Protein AF-A0A0F8Z9J4-F1 (afdb_monomer_lite)

Organism: NCBI:txid412755

Secondary structure (DSSP, 8-state):
----S-B-TT-TT-B----HHHHHHHHHHTT----HHHHHHHHHHHHHHS--EEEEEE--HHHHHHHHHHTT-TTPPTTHHHHHHHHHHHHHHHT---SEEEEEE-TT--HHHHHHHHHHHHHHHHHTT-

Sequence (130 aa):
MFTPVHRARDYEDLHIHRFTPTQWVYAQLHDRPVKVEQLQAVEQALEKVIPTLVVWCRPDPQVALDRKLAEGDTNLMEGDFYKADRMFKKYFDRVCTFTRVIELATDKLSVDTCVEIIIEELRDYEEIRS

Radius of gyration: 15.69 Å; chains: 1; bounding box: 37×36×38 Å

InterPro domains:
  IPR027417 P-loop containing nucleoside triphosphate hydrolase [G3DSA:3.40.50.300] (1-127)
  IPR027417 P-loop containing nucleoside triphosphate hydrolase [SSF52540] (32-119)

Foldseek 3Di:
DFDFPDDPV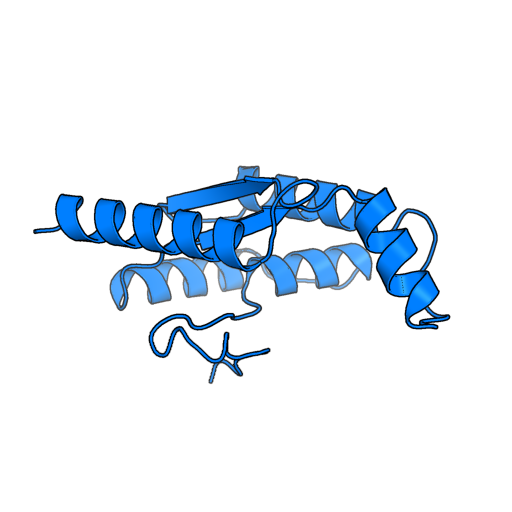VCPPDGHTDALLNVQLVCVLVVHDDDLVVRQVVQVVCCVVDVDAAEAEDEDLVVVVVVVVVVVPPPDDPCSSVSSVVSSVCCVVPRDPRPHYDYHYPHPPDPVRVVVVVVVVVVVSVVVVD

pLDDT: mean 81.07, std 14.43, range [37.41, 94.94]

Structure (mmCIF, N/CA/C/O backbone):
data_AF-A0A0F8Z9J4-F1
#
_entry.id   AF-A0A0F8Z9J4-F1
#
loop_
_atom_site.group_PDB
_atom_site.id
_atom_site.type_symbol
_atom_site.label_atom_id
_atom_site.label_alt_id
_atom_site.label_comp_id
_atom_site.label_asym_id
_atom_site.label_ent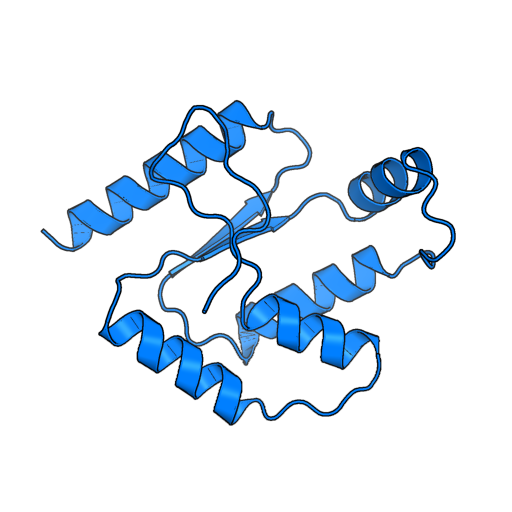ity_id
_atom_site.label_seq_id
_atom_site.pdbx_PDB_ins_code
_atom_site.Cartn_x
_atom_site.Cartn_y
_atom_site.Cartn_z
_atom_site.occupancy
_atom_site.B_iso_or_equiv
_atom_site.auth_seq_id
_atom_site.auth_comp_id
_atom_site.auth_asym_id
_atom_site.auth_atom_id
_atom_site.pdbx_PDB_model_num
ATOM 1 N N . MET A 1 1 ? 6.041 -12.351 13.492 1.00 37.41 1 MET A N 1
ATOM 2 C CA . MET A 1 1 ? 6.879 -11.242 13.994 1.00 37.41 1 MET A CA 1
ATOM 3 C C . MET A 1 1 ? 7.132 -10.328 12.804 1.00 37.41 1 MET A C 1
ATOM 5 O O . MET A 1 1 ? 7.708 -10.797 11.831 1.00 37.41 1 MET A O 1
ATOM 9 N N . PHE A 1 2 ? 6.578 -9.113 12.803 1.00 43.44 2 PHE A N 1
ATOM 10 C CA . PHE A 1 2 ? 6.697 -8.171 11.684 1.00 43.44 2 PHE A CA 1
ATOM 11 C C . PHE A 1 2 ? 7.998 -7.390 11.826 1.00 43.44 2 PHE A C 1
ATOM 13 O O . PHE A 1 2 ? 8.185 -6.693 12.819 1.00 43.44 2 PHE A O 1
ATOM 20 N N . THR A 1 3 ? 8.911 -7.528 10.867 1.00 39.59 3 THR A N 1
ATOM 21 C CA . THR A 1 3 ? 10.185 -6.803 10.898 1.00 39.59 3 THR A CA 1
ATOM 22 C C . THR A 1 3 ? 9.975 -5.421 10.274 1.00 39.59 3 THR A C 1
ATOM 24 O O . THR A 1 3 ? 9.640 -5.353 9.088 1.00 39.59 3 THR A O 1
ATOM 27 N N . PRO A 1 4 ? 10.101 -4.319 11.034 1.00 46.19 4 PRO A N 1
ATOM 28 C CA . PRO A 1 4 ? 9.996 -2.975 10.476 1.00 46.19 4 PRO A CA 1
ATOM 29 C C . PRO A 1 4 ? 11.138 -2.734 9.486 1.00 46.19 4 PRO A C 1
ATOM 31 O O . PRO A 1 4 ? 12.279 -3.122 9.741 1.00 46.19 4 PRO A O 1
ATOM 34 N N . VAL A 1 5 ? 10.826 -2.118 8.343 1.00 44.09 5 VAL A N 1
ATOM 35 C CA . VAL A 1 5 ? 11.823 -1.907 7.279 1.00 44.09 5 VAL A CA 1
ATOM 36 C C . VAL A 1 5 ? 12.665 -0.665 7.568 1.00 44.09 5 VAL A C 1
ATOM 38 O O . VAL A 1 5 ? 13.874 -0.731 7.389 1.00 44.09 5 VAL A O 1
ATOM 41 N N . HIS A 1 6 ? 12.075 0.407 8.112 1.00 44.72 6 HIS A N 1
ATOM 42 C CA . HIS A 1 6 ? 12.752 1.619 8.601 1.00 44.72 6 HIS A CA 1
ATOM 43 C C . HIS A 1 6 ? 11.935 2.274 9.733 1.00 44.72 6 HIS A C 1
ATOM 45 O O . HIS A 1 6 ? 10.732 2.040 9.837 1.00 44.72 6 HIS A O 1
ATOM 51 N N . ARG A 1 7 ? 12.588 3.097 10.569 1.00 43.78 7 ARG A N 1
ATOM 52 C CA . ARG A 1 7 ? 11.933 4.069 11.464 1.00 43.78 7 ARG A CA 1
ATOM 53 C C . ARG A 1 7 ? 12.105 5.456 10.850 1.00 43.78 7 ARG A C 1
ATOM 55 O O . ARG A 1 7 ? 13.239 5.816 10.525 1.00 43.78 7 ARG A O 1
ATOM 62 N N . ALA A 1 8 ? 11.027 6.220 10.697 1.00 48.88 8 ALA A N 1
ATOM 63 C CA . ALA A 1 8 ? 11.160 7.659 10.493 1.00 48.88 8 ALA A CA 1
ATOM 64 C C . ALA A 1 8 ? 11.683 8.225 11.823 1.00 48.88 8 ALA A C 1
ATOM 66 O O . ALA A 1 8 ? 11.033 8.064 12.850 1.00 48.88 8 ALA A O 1
ATOM 67 N N . ARG A 1 9 ? 12.922 8.735 11.839 1.00 43.94 9 ARG A N 1
ATOM 68 C CA . ARG A 1 9 ? 13.696 8.963 13.078 1.00 43.94 9 ARG A CA 1
ATOM 69 C C . ARG A 1 9 ? 13.028 9.913 14.079 1.00 43.94 9 ARG A C 1
ATOM 71 O O . ARG A 1 9 ? 13.341 9.802 15.257 1.00 43.94 9 ARG A O 1
ATOM 78 N N . ASP A 1 10 ? 12.097 10.746 13.621 1.00 49.19 10 ASP A N 1
ATOM 79 C CA . ASP A 1 10 ? 11.403 11.753 14.430 1.00 49.19 10 ASP A CA 1
ATOM 80 C C . ASP A 1 10 ? 9.943 11.379 14.772 1.00 49.19 10 ASP A C 1
ATOM 82 O O . ASP A 1 10 ? 9.232 12.169 15.385 1.00 49.19 10 ASP A O 1
ATOM 86 N N . TYR A 1 11 ? 9.490 10.170 14.411 1.00 53.53 11 TYR A N 1
ATOM 87 C CA . TYR A 1 11 ? 8.110 9.707 14.613 1.00 53.53 11 TYR A CA 1
ATOM 88 C C . TYR A 1 11 ? 8.107 8.317 15.260 1.00 53.53 11 TYR A C 1
ATOM 90 O O . TYR A 1 11 ? 8.001 7.297 14.575 1.00 53.53 11 TYR A O 1
ATOM 98 N N . GLU A 1 12 ? 8.278 8.272 16.586 1.00 54.22 12 GLU A N 1
ATOM 99 C CA . GLU A 1 12 ? 8.447 7.023 17.350 1.00 54.22 12 GLU A CA 1
ATOM 100 C C . GLU A 1 12 ? 7.264 6.047 17.212 1.00 54.22 12 GLU A C 1
ATOM 102 O O . GLU A 1 12 ? 7.480 4.835 17.263 1.00 54.22 12 GLU A O 1
ATOM 107 N N . ASP A 1 13 ? 6.061 6.563 16.938 1.00 55.22 13 ASP A N 1
ATOM 108 C CA . ASP A 1 13 ? 4.822 5.784 16.807 1.00 55.22 13 ASP A CA 1
ATOM 109 C C . ASP A 1 13 ? 4.557 5.257 15.381 1.00 55.22 13 ASP A C 1
ATOM 111 O O . ASP A 1 13 ? 3.672 4.422 15.173 1.00 55.22 13 ASP A O 1
ATOM 115 N N . LEU A 1 14 ? 5.318 5.704 14.370 1.00 57.34 14 LEU A N 1
ATOM 116 C CA . LEU A 1 14 ? 5.090 5.300 12.980 1.00 57.34 14 LEU A CA 1
ATOM 117 C C . LEU A 1 14 ? 5.910 4.055 12.615 1.00 57.34 14 LEU A C 1
ATOM 119 O O . LEU A 1 14 ? 7.116 4.109 12.349 1.00 57.34 14 LEU A O 1
ATOM 123 N N . HIS A 1 15 ? 5.228 2.914 12.519 1.00 61.72 15 HIS A N 1
ATOM 124 C CA . HIS A 1 15 ? 5.836 1.649 12.111 1.00 61.72 15 HIS A CA 1
ATOM 125 C C . HIS A 1 15 ? 5.543 1.299 10.644 1.00 61.72 15 HIS A C 1
ATOM 127 O O . HIS A 1 15 ? 4.417 0.975 10.274 1.00 61.72 15 HIS A O 1
ATOM 133 N N . ILE A 1 16 ? 6.583 1.288 9.800 1.00 63.97 16 ILE A N 1
ATOM 134 C CA . ILE A 1 16 ? 6.465 0.909 8.383 1.00 63.97 16 ILE A CA 1
ATOM 135 C C . ILE A 1 16 ? 6.711 -0.596 8.214 1.00 63.97 16 ILE A C 1
ATOM 137 O O . ILE A 1 16 ? 7.833 -1.090 8.400 1.00 63.97 16 ILE A O 1
ATOM 141 N N . HIS A 1 17 ? 5.675 -1.321 7.789 1.00 66.50 17 HIS A N 1
ATOM 142 C CA . HIS A 1 17 ? 5.723 -2.764 7.564 1.00 66.50 17 HIS A CA 1
ATOM 143 C C . HIS A 1 17 ? 5.364 -3.142 6.126 1.00 66.50 17 HIS A C 1
ATOM 145 O O . HIS A 1 17 ? 4.361 -2.699 5.574 1.00 66.50 17 HIS A O 1
ATOM 151 N N . ARG A 1 18 ? 6.155 -4.046 5.535 1.00 66.06 18 ARG A N 1
ATOM 152 C CA . ARG A 1 18 ? 5.713 -4.818 4.367 1.00 66.06 18 ARG A CA 1
ATOM 153 C C . ARG A 1 18 ? 4.821 -5.952 4.866 1.00 66.06 18 ARG A C 1
ATOM 155 O O . ARG A 1 18 ? 5.234 -6.707 5.745 1.00 66.06 18 ARG A O 1
ATOM 162 N N . PHE A 1 19 ? 3.614 -6.056 4.320 1.00 83.12 19 PHE A N 1
ATOM 163 C CA . PHE A 1 19 ? 2.575 -6.962 4.817 1.00 83.12 19 PHE A CA 1
ATOM 164 C C . PHE A 1 19 ? 1.960 -7.800 3.682 1.00 83.12 19 PHE A C 1
ATOM 166 O O . PHE A 1 19 ? 2.591 -8.006 2.640 1.00 83.12 19 PHE A O 1
ATOM 173 N N . THR A 1 20 ? 0.732 -8.283 3.869 1.00 87.31 20 THR A N 1
ATOM 174 C CA . THR A 1 20 ? -0.029 -9.088 2.903 1.00 87.31 20 THR A CA 1
ATOM 175 C C . THR A 1 20 ? -0.126 -8.476 1.497 1.00 87.31 20 THR A C 1
ATOM 177 O O . THR A 1 20 ? 0.065 -9.252 0.553 1.00 87.31 20 THR A O 1
ATOM 180 N N . PRO A 1 21 ? -0.268 -7.142 1.283 1.00 89.62 21 PRO A N 1
ATOM 181 C CA . PRO A 1 21 ? -0.288 -6.594 -0.076 1.00 89.62 21 PRO A CA 1
ATOM 182 C C . PRO A 1 21 ? 1.045 -6.821 -0.795 1.00 89.62 21 PRO A C 1
ATOM 184 O O . PRO A 1 21 ? 1.088 -7.303 -1.925 1.00 89.62 21 PRO A O 1
ATOM 187 N N . THR A 1 22 ? 2.161 -6.549 -0.111 1.00 89.31 22 THR A N 1
ATOM 188 C CA . THR A 1 22 ? 3.510 -6.766 -0.645 1.00 89.31 22 THR A CA 1
ATOM 189 C C . THR A 1 22 ? 3.743 -8.246 -0.950 1.00 89.31 22 THR A C 1
ATOM 191 O O . THR A 1 22 ? 4.236 -8.578 -2.025 1.00 89.31 22 THR A O 1
ATOM 194 N N . GLN A 1 23 ? 3.356 -9.147 -0.045 1.00 89.88 23 GLN A N 1
ATOM 195 C CA . GLN A 1 23 ? 3.509 -10.586 -0.256 1.00 89.88 23 GLN A CA 1
ATOM 196 C C . GLN A 1 23 ? 2.758 -11.070 -1.503 1.00 89.88 23 GLN A C 1
ATOM 198 O O . GLN A 1 23 ? 3.322 -11.821 -2.302 1.00 89.88 23 GLN A O 1
ATOM 203 N N . TRP A 1 24 ? 1.510 -10.635 -1.691 1.00 93.19 24 TRP A N 1
ATOM 204 C CA . TRP A 1 24 ? 0.724 -11.018 -2.860 1.00 93.19 24 TRP A CA 1
ATOM 205 C C . TRP A 1 24 ? 1.324 -10.469 -4.151 1.00 93.19 24 TRP A C 1
ATOM 207 O O . TRP A 1 24 ? 1.520 -11.233 -5.094 1.00 93.19 24 TRP A O 1
ATOM 217 N N . VAL A 1 25 ? 1.676 -9.180 -4.188 1.00 91.19 25 VAL A N 1
ATOM 218 C CA . VAL A 1 25 ? 2.230 -8.541 -5.392 1.00 91.19 25 VAL A CA 1
ATOM 219 C C . VAL A 1 25 ? 3.533 -9.206 -5.821 1.00 91.19 25 VAL A C 1
ATOM 221 O O . VAL A 1 25 ? 3.662 -9.570 -6.987 1.00 91.19 25 VAL A O 1
ATOM 224 N N . TYR A 1 26 ? 4.466 -9.449 -4.898 1.00 88.25 26 TYR A N 1
ATOM 225 C CA . TYR A 1 26 ? 5.705 -10.160 -5.230 1.00 88.25 26 TYR A CA 1
ATOM 226 C C . TYR A 1 26 ? 5.438 -11.587 -5.710 1.00 88.25 26 TYR A C 1
ATOM 228 O O . TYR A 1 26 ? 6.096 -12.052 -6.638 1.00 88.25 26 TYR A O 1
ATOM 236 N N . ALA A 1 27 ? 4.467 -12.289 -5.119 1.00 90.38 27 ALA A N 1
ATOM 237 C CA . ALA A 1 27 ? 4.099 -13.612 -5.604 1.00 90.38 27 ALA A CA 1
ATOM 238 C C . ALA A 1 27 ? 3.580 -13.552 -7.049 1.00 90.38 27 ALA A C 1
ATOM 240 O O . ALA A 1 27 ? 4.024 -14.342 -7.874 1.00 90.38 27 ALA A O 1
ATOM 241 N N . GLN A 1 28 ? 2.722 -12.581 -7.381 1.00 91.06 28 GLN A N 1
ATOM 242 C CA . GLN A 1 28 ? 2.215 -12.407 -8.747 1.00 91.06 28 GLN A CA 1
ATOM 243 C C . GLN A 1 28 ? 3.301 -11.988 -9.744 1.00 91.06 28 GLN A C 1
ATOM 245 O O . GLN A 1 28 ? 3.299 -12.466 -10.870 1.00 91.06 28 GLN A O 1
ATOM 250 N N . LEU A 1 29 ? 4.238 -11.120 -9.349 1.00 87.94 29 LEU A N 1
ATOM 251 C CA . LEU A 1 29 ? 5.334 -10.680 -10.223 1.00 87.94 29 LEU A CA 1
ATOM 252 C C . LEU A 1 29 ? 6.316 -11.807 -10.572 1.00 87.94 29 LEU A C 1
ATOM 254 O O . LEU A 1 29 ? 6.978 -11.738 -11.602 1.00 87.94 29 LEU A O 1
ATOM 258 N N . HIS A 1 30 ? 6.415 -12.828 -9.720 1.00 86.88 30 HIS A N 1
ATOM 259 C CA . HIS A 1 30 ? 7.325 -13.962 -9.895 1.00 86.88 30 HIS A CA 1
ATOM 260 C C . HIS A 1 30 ? 6.600 -15.279 -10.211 1.00 86.88 30 HIS A C 1
ATOM 262 O O . HIS A 1 30 ? 7.189 -16.344 -10.013 1.00 86.88 30 HIS A O 1
ATOM 268 N N . ASP A 1 31 ? 5.329 -15.218 -10.625 1.00 88.38 31 ASP A N 1
ATOM 269 C CA . ASP A 1 31 ? 4.486 -16.382 -10.937 1.00 88.38 31 ASP A CA 1
ATOM 270 C C . ASP A 1 31 ? 4.474 -17.452 -9.827 1.00 88.38 31 ASP A C 1
ATOM 272 O O . ASP A 1 31 ? 4.420 -18.661 -10.067 1.00 88.38 31 ASP A O 1
ATOM 276 N N . ARG A 1 32 ? 4.539 -17.008 -8.567 1.00 90.31 32 ARG A N 1
ATOM 277 C CA . ARG A 1 32 ? 4.516 -17.881 -7.392 1.00 90.31 32 ARG A CA 1
ATOM 278 C C . ARG A 1 32 ? 3.085 -18.071 -6.895 1.00 90.31 32 ARG A C 1
ATOM 280 O O . ARG A 1 32 ? 2.326 -17.102 -6.802 1.00 90.31 32 ARG A O 1
ATOM 287 N N . PRO A 1 33 ? 2.713 -19.297 -6.492 1.00 90.88 33 PRO A N 1
ATOM 288 C CA . PRO A 1 33 ? 1.408 -19.538 -5.906 1.00 90.88 33 PRO A CA 1
ATOM 289 C C . PRO A 1 33 ? 1.296 -18.830 -4.552 1.00 90.88 33 PRO A C 1
ATOM 291 O O . PRO A 1 33 ? 2.190 -18.913 -3.709 1.00 90.88 33 PRO A O 1
ATOM 294 N N . VAL A 1 34 ? 0.161 -18.173 -4.323 1.00 92.12 34 VAL A N 1
ATOM 295 C CA . VAL A 1 34 ? -0.208 -17.597 -3.029 1.00 92.12 34 VAL A CA 1
ATOM 296 C C . VAL A 1 34 ? -1.666 -17.930 -2.739 1.00 92.12 34 VAL A C 1
ATOM 298 O O . VAL A 1 34 ? -2.522 -17.812 -3.614 1.00 92.12 34 VAL A O 1
ATOM 301 N N . LYS A 1 35 ? -1.950 -18.386 -1.518 1.00 93.81 35 LYS A N 1
ATOM 302 C CA . LYS A 1 35 ? -3.316 -18.688 -1.080 1.00 93.81 35 LYS A CA 1
ATOM 303 C C . LYS A 1 35 ? -3.965 -17.397 -0.602 1.00 93.81 35 LYS A C 1
ATOM 305 O O . LYS A 1 35 ? -3.628 -16.904 0.473 1.00 93.81 35 LYS A O 1
ATOM 310 N N . VAL A 1 36 ? -4.852 -16.839 -1.418 1.00 93.00 36 VAL A N 1
ATOM 311 C CA . VAL A 1 36 ? -5.493 -15.541 -1.165 1.00 93.00 36 VAL A CA 1
ATOM 312 C C . VAL A 1 36 ? -6.262 -15.554 0.156 1.00 93.00 36 VAL A C 1
ATOM 314 O O . VAL A 1 36 ? -6.150 -14.620 0.944 1.00 93.00 36 VAL A O 1
ATOM 317 N N . GLU A 1 37 ? -6.938 -16.658 0.455 1.00 94.50 37 GLU A N 1
ATOM 318 C CA . GLU A 1 37 ? -7.747 -16.833 1.661 1.00 94.50 37 GLU A CA 1
ATOM 319 C C . GLU A 1 37 ? -6.894 -16.752 2.933 1.00 94.50 37 GLU A C 1
ATOM 321 O O . GLU A 1 37 ? -7.349 -16.260 3.962 1.00 94.50 37 GLU A O 1
ATOM 326 N N . GLN A 1 38 ? -5.633 -17.199 2.871 1.00 92.62 38 GLN A N 1
ATOM 327 C CA . GLN A 1 38 ? -4.709 -17.090 4.002 1.00 92.62 38 GLN A CA 1
ATOM 328 C C . GLN A 1 38 ? -4.299 -15.641 4.259 1.00 92.62 38 GLN A C 1
ATOM 330 O O . GLN A 1 38 ? -4.186 -15.245 5.415 1.00 92.62 38 GLN A O 1
ATOM 335 N N . LEU A 1 39 ? -4.096 -14.850 3.202 1.00 92.06 39 LEU A N 1
ATOM 336 C CA . LEU A 1 39 ? -3.783 -13.427 3.341 1.00 92.06 39 LEU A CA 1
ATOM 337 C C . LEU A 1 39 ? -4.965 -12.679 3.957 1.00 92.06 39 LEU A C 1
ATOM 339 O O . LEU A 1 39 ? -4.792 -11.985 4.952 1.00 92.06 39 LEU A O 1
ATOM 343 N N . GLN A 1 40 ? -6.169 -12.901 3.430 1.00 93.38 40 GLN A N 1
ATOM 344 C CA . GLN A 1 40 ? -7.394 -12.282 3.937 1.00 93.38 40 GLN A CA 1
ATOM 345 C C . GLN A 1 40 ? -7.667 -12.658 5.398 1.00 93.38 40 GLN A C 1
ATOM 347 O O . GLN A 1 40 ? -8.015 -11.802 6.205 1.00 93.38 40 GLN A O 1
ATOM 352 N N . ALA A 1 41 ? -7.444 -13.921 5.778 1.00 91.94 41 ALA A N 1
ATOM 353 C CA . ALA A 1 41 ? -7.584 -14.350 7.167 1.00 91.94 41 ALA A CA 1
ATOM 354 C C . ALA A 1 41 ? -6.611 -13.621 8.110 1.00 91.94 41 ALA A C 1
ATOM 356 O O . ALA A 1 41 ? -6.984 -13.297 9.237 1.00 91.94 41 ALA A O 1
ATOM 357 N N . VAL A 1 42 ? -5.379 -13.347 7.662 1.00 90.69 42 VAL A N 1
ATOM 358 C CA . VAL A 1 42 ? -4.384 -12.589 8.438 1.00 90.69 42 VAL A CA 1
ATOM 359 C C . VAL A 1 42 ? -4.798 -11.127 8.591 1.00 90.69 42 VAL A C 1
ATOM 361 O O . VAL A 1 42 ? -4.725 -10.602 9.699 1.00 90.69 42 VAL A O 1
ATOM 364 N N . GLU A 1 43 ? -5.254 -10.480 7.520 1.00 91.62 43 GLU A N 1
ATOM 365 C CA . GLU A 1 43 ? -5.733 -9.090 7.553 1.00 91.62 43 GLU A CA 1
ATOM 366 C C . GLU A 1 43 ? -6.921 -8.923 8.505 1.00 91.62 43 GLU A C 1
ATOM 368 O O . GLU A 1 43 ? -6.876 -8.101 9.418 1.00 91.62 43 GLU A O 1
ATOM 373 N N . GLN A 1 44 ? -7.938 -9.777 8.372 1.00 90.69 44 GLN A N 1
ATOM 374 C CA . GLN A 1 44 ? -9.111 -9.768 9.249 1.00 90.69 44 GLN A CA 1
ATOM 375 C C . GLN A 1 44 ? -8.759 -10.083 10.706 1.00 90.69 44 GLN A C 1
ATOM 377 O O . GLN A 1 44 ? -9.381 -9.553 11.627 1.00 90.69 44 GLN A O 1
ATOM 382 N N . ALA A 1 45 ? -7.798 -10.980 10.945 1.00 89.88 45 ALA A N 1
ATOM 383 C CA . ALA A 1 45 ? -7.321 -11.261 12.294 1.00 89.88 45 ALA A CA 1
ATOM 384 C C . ALA A 1 45 ? -6.586 -10.054 12.888 1.00 89.88 45 ALA A C 1
ATOM 386 O O . ALA A 1 45 ? -6.796 -9.747 14.059 1.00 89.88 45 ALA A O 1
ATOM 387 N N . LEU A 1 46 ? -5.769 -9.358 12.091 1.00 85.50 46 LEU A N 1
ATOM 388 C CA . LEU A 1 46 ? -5.072 -8.151 12.522 1.00 85.50 46 LEU A CA 1
ATOM 389 C C . LEU A 1 46 ? -6.064 -7.041 12.883 1.00 85.50 46 LEU A C 1
ATOM 391 O O . LEU A 1 46 ? -5.984 -6.525 13.993 1.00 85.50 46 LEU A O 1
ATOM 395 N N . GLU A 1 47 ? -7.035 -6.738 12.018 1.00 86.25 47 GLU A N 1
ATOM 396 C CA . GLU A 1 47 ? -8.020 -5.673 12.268 1.00 86.25 47 GLU A CA 1
ATOM 397 C C . GLU A 1 47 ? -8.890 -5.913 13.510 1.00 86.25 47 GLU A C 1
ATOM 399 O O . GLU A 1 47 ? -9.348 -4.962 14.144 1.00 86.25 47 GLU A O 1
ATOM 404 N N . LYS A 1 48 ? -9.104 -7.179 13.895 1.00 86.38 48 LYS A N 1
ATOM 405 C CA . LYS A 1 48 ? -9.809 -7.529 15.140 1.00 86.38 48 LYS A CA 1
ATOM 406 C C . LYS A 1 48 ? -9.008 -7.207 16.397 1.00 86.38 48 LYS A C 1
ATOM 408 O O . LYS A 1 48 ? -9.608 -7.015 17.451 1.00 86.38 48 LYS A O 1
ATOM 413 N N . VAL A 1 49 ? -7.680 -7.223 16.309 1.00 83.75 49 VAL A N 1
ATOM 414 C CA . VAL A 1 49 ? -6.789 -7.000 17.456 1.00 83.75 49 VAL A CA 1
ATOM 415 C C . VAL A 1 49 ? -6.346 -5.545 17.510 1.00 83.75 49 VAL A C 1
ATOM 417 O O . VAL A 1 49 ? -6.309 -4.960 18.588 1.00 83.75 49 VAL A O 1
ATOM 420 N N . ILE A 1 50 ? -6.008 -4.970 16.356 1.00 79.56 50 ILE A N 1
ATOM 421 C CA . ILE A 1 50 ? -5.439 -3.632 16.239 1.00 79.56 50 ILE A CA 1
ATOM 422 C C . ILE A 1 50 ? -6.169 -2.882 15.118 1.00 79.56 50 ILE A C 1
ATOM 424 O O . ILE A 1 50 ? -6.160 -3.339 13.969 1.00 79.56 50 ILE A O 1
ATOM 428 N N . PRO A 1 51 ? -6.764 -1.713 15.412 1.00 75.25 51 PRO A N 1
ATOM 429 C CA . PRO A 1 51 ? -7.238 -0.791 14.386 1.00 75.25 51 PRO A CA 1
ATOM 430 C C . PRO A 1 51 ? -6.110 -0.500 13.392 1.00 75.25 51 PRO A C 1
ATOM 432 O O . PRO A 1 51 ? -5.092 0.066 13.772 1.00 75.25 51 PRO A O 1
ATOM 435 N N . THR A 1 52 ? -6.261 -0.912 12.134 1.00 82.81 52 THR A N 1
ATOM 436 C CA . THR A 1 52 ? -5.176 -0.805 11.148 1.00 82.81 52 THR A CA 1
ATOM 437 C C . THR A 1 52 ? -5.554 0.180 10.048 1.00 82.81 52 THR A C 1
ATOM 439 O O . THR A 1 52 ? -6.513 -0.054 9.319 1.00 82.81 52 THR A O 1
ATOM 442 N N . LEU A 1 53 ? -4.783 1.263 9.918 1.00 85.31 53 LEU A N 1
ATOM 443 C CA . LEU A 1 53 ? -4.795 2.148 8.753 1.00 85.31 53 LEU A CA 1
ATOM 444 C C . LEU A 1 53 ? -3.729 1.668 7.765 1.00 85.31 53 LEU A C 1
ATOM 446 O O . LEU A 1 53 ? -2.555 1.544 8.121 1.00 85.31 53 LEU A O 1
ATOM 450 N N . VAL A 1 54 ? -4.122 1.412 6.519 1.00 88.50 54 VAL A N 1
ATOM 451 C CA . VAL A 1 54 ? -3.180 1.062 5.453 1.00 88.50 54 VAL A CA 1
ATOM 452 C C . VAL A 1 54 ? -2.958 2.263 4.551 1.00 88.50 54 VAL A C 1
ATOM 454 O O . VAL A 1 54 ? -3.892 2.767 3.936 1.00 88.50 54 VAL A O 1
ATOM 457 N N . VAL A 1 55 ? -1.701 2.674 4.421 1.00 89.25 55 VAL A N 1
ATOM 458 C CA . VAL A 1 55 ? -1.288 3.742 3.507 1.00 89.25 55 VAL A CA 1
ATOM 459 C C . VAL A 1 55 ? -0.529 3.129 2.341 1.00 89.25 55 VAL A C 1
ATOM 461 O O . VAL A 1 55 ? 0.554 2.561 2.509 1.00 89.25 55 VAL A O 1
ATOM 464 N N . TRP A 1 56 ? -1.086 3.245 1.142 1.00 91.00 56 TRP A N 1
ATOM 465 C CA . TRP A 1 56 ? -0.399 2.889 -0.088 1.00 91.00 56 TRP A CA 1
ATOM 466 C C . TRP A 1 56 ? 0.313 4.118 -0.655 1.00 91.00 56 TRP A C 1
ATOM 468 O O . TRP A 1 56 ? -0.260 4.905 -1.406 1.00 91.00 56 TRP A O 1
ATOM 478 N N . CYS A 1 57 ? 1.587 4.272 -0.287 1.00 88.69 57 CYS A N 1
ATOM 479 C CA . CYS A 1 57 ? 2.464 5.290 -0.858 1.00 88.69 57 CYS A CA 1
ATOM 480 C C . CYS A 1 57 ? 2.784 4.939 -2.314 1.00 88.69 57 CYS A C 1
ATOM 482 O O . CYS A 1 57 ? 3.478 3.953 -2.589 1.00 88.69 57 CYS A O 1
ATOM 484 N N . ARG A 1 58 ? 2.274 5.747 -3.238 1.00 89.50 58 ARG A N 1
ATOM 485 C CA . ARG A 1 58 ? 2.315 5.506 -4.674 1.00 89.50 58 ARG A CA 1
ATOM 486 C C . ARG A 1 58 ? 3.161 6.588 -5.349 1.00 89.50 58 ARG A C 1
ATOM 488 O O . ARG A 1 58 ? 2.643 7.667 -5.629 1.00 89.50 58 ARG A O 1
ATOM 495 N N . PRO A 1 59 ? 4.469 6.354 -5.553 1.00 87.44 59 PRO A N 1
ATOM 496 C CA . PRO A 1 59 ? 5.264 7.185 -6.439 1.00 87.44 59 PRO A CA 1
ATOM 497 C C . PRO A 1 59 ? 4.908 6.892 -7.903 1.00 87.44 59 PRO A C 1
ATOM 499 O O . PRO A 1 59 ? 4.543 5.763 -8.242 1.00 87.44 59 PRO A O 1
ATOM 502 N N . ASP A 1 60 ? 5.113 7.868 -8.781 1.00 88.50 60 ASP A N 1
ATOM 503 C CA . ASP A 1 60 ? 5.119 7.674 -10.221 1.00 88.50 60 ASP A CA 1
ATOM 504 C C . ASP A 1 60 ? 6.105 6.531 -10.551 1.00 88.50 60 ASP A C 1
ATOM 506 O O . ASP A 1 60 ? 7.260 6.557 -10.096 1.00 88.50 60 ASP A O 1
ATOM 510 N N . PRO A 1 61 ? 5.675 5.493 -11.294 1.00 88.38 61 PRO A N 1
ATOM 511 C CA . PRO A 1 61 ? 6.514 4.329 -11.552 1.00 88.38 61 PRO A CA 1
ATOM 512 C C . PRO A 1 61 ? 7.827 4.656 -12.268 1.00 88.38 61 PRO A C 1
ATOM 514 O O . PRO A 1 61 ? 8.819 3.959 -12.039 1.00 88.38 61 PRO A O 1
ATOM 517 N N . GLN A 1 62 ? 7.853 5.699 -13.105 1.00 86.31 62 GLN A N 1
ATOM 518 C CA . GLN A 1 62 ? 9.077 6.159 -13.755 1.00 86.31 62 GLN A CA 1
ATOM 519 C C . GLN A 1 62 ? 10.017 6.797 -12.737 1.00 86.31 62 GLN A C 1
ATOM 521 O O . GLN A 1 62 ? 11.189 6.442 -12.685 1.00 86.31 62 GLN A O 1
ATOM 526 N N . VAL A 1 63 ? 9.499 7.655 -11.856 1.00 85.94 63 VAL A N 1
ATOM 527 C CA . VAL A 1 63 ? 10.299 8.256 -10.776 1.00 85.94 63 VAL A CA 1
ATOM 528 C C . VAL A 1 63 ? 10.883 7.180 -9.854 1.00 85.94 63 VAL A C 1
ATOM 530 O O . VAL A 1 63 ? 12.038 7.278 -9.431 1.00 85.94 63 VAL A O 1
ATOM 533 N N . ALA A 1 64 ? 10.114 6.134 -9.540 1.00 84.31 64 ALA A N 1
ATOM 534 C CA . ALA A 1 64 ? 10.593 5.007 -8.741 1.00 84.31 64 ALA A CA 1
ATOM 535 C C . ALA A 1 64 ? 11.712 4.220 -9.447 1.00 84.31 64 ALA A C 1
ATOM 537 O O . ALA A 1 64 ? 12.707 3.869 -8.807 1.00 84.31 64 ALA A O 1
ATOM 538 N N . LEU A 1 65 ? 11.566 3.985 -10.756 1.00 84.88 65 LEU A N 1
ATOM 539 C CA . LEU A 1 65 ? 12.584 3.350 -11.589 1.00 84.88 65 LEU A CA 1
ATOM 540 C C . LEU A 1 65 ? 13.870 4.183 -11.627 1.00 84.88 65 LEU A C 1
ATOM 542 O O . LEU A 1 65 ? 14.937 3.653 -11.324 1.00 84.88 65 LEU A O 1
ATOM 546 N N . ASP A 1 66 ? 13.769 5.479 -11.918 1.00 84.38 66 ASP A N 1
ATOM 547 C CA . ASP A 1 66 ? 14.915 6.387 -12.031 1.00 84.38 66 ASP A CA 1
ATOM 548 C C . ASP A 1 66 ? 15.724 6.435 -10.726 1.00 84.38 66 ASP A C 1
ATOM 550 O O . ASP A 1 66 ? 16.953 6.330 -10.740 1.00 84.38 66 ASP A O 1
ATOM 554 N N . ARG A 1 67 ? 15.039 6.514 -9.574 1.00 82.06 67 ARG A N 1
ATOM 555 C CA . ARG A 1 67 ? 15.680 6.477 -8.246 1.00 82.06 67 ARG A CA 1
ATOM 556 C C . ARG A 1 67 ? 16.453 5.183 -8.025 1.00 82.06 67 ARG A C 1
ATOM 558 O O . ARG A 1 67 ? 17.561 5.209 -7.501 1.00 82.06 67 ARG A O 1
ATOM 565 N N . LYS A 1 68 ? 15.883 4.051 -8.426 1.00 81.31 68 LYS A N 1
ATOM 566 C CA . LYS A 1 68 ? 16.499 2.744 -8.203 1.00 81.31 68 LYS A CA 1
ATOM 567 C C . LYS A 1 68 ? 17.638 2.434 -9.169 1.00 81.31 68 LYS A C 1
ATOM 569 O O . LYS A 1 68 ? 18.630 1.835 -8.760 1.00 81.31 68 LYS A O 1
ATOM 574 N N . LEU A 1 69 ? 17.543 2.908 -10.409 1.00 81.75 69 LEU A N 1
ATOM 575 C CA . LEU A 1 69 ? 18.664 2.895 -11.346 1.00 81.75 69 LEU A CA 1
ATOM 576 C C . LEU A 1 69 ? 19.827 3.751 -10.823 1.00 81.75 69 LEU A C 1
ATOM 578 O O . LEU A 1 69 ? 20.977 3.325 -10.908 1.00 81.75 69 LEU A O 1
ATOM 582 N N . ALA A 1 70 ? 19.542 4.908 -10.212 1.00 83.56 70 ALA A N 1
ATOM 583 C CA . ALA A 1 70 ? 20.562 5.743 -9.572 1.00 83.56 70 ALA A CA 1
ATOM 584 C C . ALA A 1 70 ? 21.232 5.070 -8.354 1.00 83.56 70 ALA A C 1
ATOM 586 O O . ALA A 1 70 ? 22.390 5.360 -8.060 1.00 83.56 70 ALA A O 1
ATOM 587 N N . GLU A 1 71 ? 20.545 4.146 -7.674 1.00 82.88 71 GLU A N 1
ATOM 588 C CA . GLU A 1 71 ? 21.112 3.312 -6.599 1.00 82.88 71 GLU A CA 1
ATOM 589 C C . GLU A 1 71 ? 21.984 2.148 -7.120 1.00 82.88 71 GLU A C 1
ATOM 591 O O . GLU A 1 71 ? 22.644 1.474 -6.328 1.00 82.88 71 GLU A O 1
ATOM 596 N N . GLY A 1 72 ? 22.025 1.916 -8.437 1.00 78.38 72 GLY A N 1
ATOM 597 C CA . GLY A 1 72 ? 22.865 0.892 -9.064 1.00 78.38 72 GLY A CA 1
ATOM 598 C C . GLY A 1 72 ? 22.298 -0.530 -9.012 1.00 78.38 72 GLY A C 1
ATOM 599 O O . GLY A 1 72 ? 23.054 -1.491 -9.174 1.00 78.38 72 GLY A O 1
ATOM 600 N N . ASP A 1 73 ? 20.991 -0.697 -8.788 1.00 73.44 73 ASP A N 1
ATOM 601 C CA . ASP A 1 73 ? 20.364 -2.022 -8.803 1.00 73.44 73 ASP A CA 1
ATOM 602 C C . ASP A 1 73 ? 20.203 -2.532 -10.246 1.00 73.44 73 ASP A C 1
ATOM 604 O O . ASP A 1 73 ? 19.382 -2.054 -11.029 1.00 73.44 73 ASP A O 1
ATOM 608 N N . THR A 1 74 ? 21.029 -3.516 -10.598 1.00 63.78 74 THR A N 1
ATOM 609 C CA . THR A 1 74 ? 21.122 -4.105 -11.944 1.00 63.78 74 THR A CA 1
ATOM 610 C C . THR A 1 74 ? 20.062 -5.167 -12.226 1.00 63.78 74 THR A C 1
ATOM 612 O O . THR A 1 74 ? 19.949 -5.620 -13.364 1.00 63.78 74 THR A O 1
ATOM 615 N N . ASN A 1 75 ? 19.274 -5.569 -11.223 1.00 67.62 75 ASN A N 1
ATOM 616 C CA . ASN A 1 75 ? 18.260 -6.617 -11.372 1.00 67.62 75 ASN A CA 1
ATOM 617 C C . ASN A 1 75 ? 16.868 -6.074 -11.726 1.00 67.62 75 ASN A C 1
ATOM 619 O O . ASN A 1 75 ? 15.916 -6.847 -11.825 1.00 67.62 75 ASN A O 1
ATOM 623 N N . LEU A 1 76 ? 16.733 -4.759 -11.895 1.00 66.69 76 LEU A N 1
ATOM 624 C CA . LEU A 1 76 ? 15.465 -4.115 -12.215 1.00 66.69 76 LEU A CA 1
ATOM 625 C C . LEU A 1 76 ? 15.154 -4.223 -13.701 1.00 66.69 76 LEU A C 1
ATOM 627 O O . LEU A 1 76 ? 15.897 -3.702 -14.533 1.00 66.69 76 LEU A O 1
ATOM 631 N N . MET A 1 77 ? 14.029 -4.858 -14.037 1.00 68.50 77 MET A N 1
ATOM 632 C CA . MET A 1 77 ? 13.537 -4.839 -15.409 1.00 68.50 77 MET A CA 1
ATOM 633 C C . MET A 1 77 ? 12.682 -3.594 -15.640 1.00 68.50 77 MET A C 1
ATOM 635 O O . MET A 1 77 ? 11.854 -3.197 -14.812 1.00 68.50 77 MET A O 1
ATOM 639 N N . GLU A 1 78 ? 12.854 -2.987 -16.811 1.00 68.31 78 GLU A N 1
ATOM 640 C CA . GLU A 1 78 ? 12.005 -1.892 -17.260 1.00 68.31 78 GLU A CA 1
ATOM 641 C C . GLU A 1 78 ? 10.532 -2.344 -17.266 1.00 68.31 78 GLU A C 1
ATOM 643 O O . GLU A 1 78 ? 10.173 -3.413 -17.770 1.00 68.31 78 GLU A O 1
ATOM 648 N N . GLY A 1 79 ? 9.662 -1.551 -16.640 1.00 77.44 79 GLY A N 1
ATOM 649 C CA . GLY A 1 79 ? 8.241 -1.873 -16.503 1.00 77.44 79 GLY A CA 1
ATOM 650 C C . GLY A 1 79 ? 7.857 -2.678 -15.258 1.00 77.44 79 GLY A C 1
ATOM 651 O O . GLY A 1 79 ? 6.657 -2.833 -15.016 1.00 77.44 79 GLY A O 1
ATOM 652 N N . ASP A 1 80 ? 8.801 -3.139 -14.432 1.00 82.50 80 ASP A N 1
ATOM 653 C CA . ASP A 1 80 ? 8.469 -3.854 -13.190 1.00 82.50 80 ASP A CA 1
ATOM 654 C C . ASP A 1 80 ? 7.704 -2.972 -12.202 1.00 82.50 80 ASP A C 1
ATOM 656 O O . ASP A 1 80 ? 6.723 -3.430 -11.619 1.00 82.50 80 ASP A O 1
ATOM 660 N N . PHE A 1 81 ? 8.047 -1.685 -12.091 1.00 85.44 81 PHE A N 1
ATOM 661 C CA . PHE A 1 81 ? 7.295 -0.741 -11.257 1.00 85.44 81 PHE A CA 1
ATOM 662 C C . PHE A 1 81 ? 5.868 -0.513 -11.765 1.00 85.44 81 PHE A C 1
ATOM 664 O O . PHE A 1 81 ? 4.932 -0.537 -10.973 1.00 85.44 81 PHE A O 1
ATOM 671 N N . TYR A 1 82 ? 5.666 -0.389 -13.081 1.00 89.94 82 TYR A N 1
ATOM 672 C CA . TYR A 1 82 ? 4.324 -0.276 -13.668 1.00 89.94 82 TYR A CA 1
ATOM 673 C C . TYR A 1 82 ? 3.499 -1.554 -13.468 1.00 89.94 82 TYR A C 1
ATOM 675 O O . TYR A 1 82 ? 2.289 -1.501 -13.233 1.00 89.94 82 TYR A O 1
ATOM 683 N N . LYS A 1 83 ? 4.128 -2.731 -13.568 1.00 90.31 83 LYS A N 1
ATOM 684 C CA . LYS A 1 83 ? 3.467 -4.004 -13.253 1.00 90.31 83 LYS A CA 1
ATOM 685 C C . LYS A 1 83 ? 3.115 -4.073 -11.770 1.00 90.31 83 LYS A C 1
ATOM 687 O O . LYS A 1 83 ? 1.976 -4.415 -11.461 1.00 90.31 83 LYS A O 1
ATOM 692 N N . ALA A 1 84 ? 4.046 -3.729 -10.883 1.00 89.56 84 ALA A N 1
ATOM 693 C CA . ALA A 1 84 ? 3.837 -3.739 -9.441 1.00 89.56 84 ALA A CA 1
ATOM 694 C C . ALA A 1 84 ? 2.694 -2.798 -9.047 1.00 89.56 84 ALA A C 1
ATOM 696 O O . ALA A 1 84 ? 1.789 -3.230 -8.342 1.00 89.56 84 ALA A O 1
ATOM 697 N N . ASP A 1 85 ? 2.673 -1.571 -9.572 1.00 91.00 85 ASP A N 1
ATOM 698 C CA . ASP A 1 85 ? 1.612 -0.582 -9.352 1.00 91.00 85 ASP A CA 1
ATOM 699 C C . ASP A 1 85 ? 0.225 -1.128 -9.726 1.00 91.00 85 ASP A C 1
ATOM 701 O O . ASP A 1 85 ? -0.697 -1.144 -8.909 1.00 91.00 85 ASP A O 1
ATOM 705 N N . ARG A 1 86 ? 0.092 -1.703 -10.930 1.00 92.75 86 ARG A N 1
ATOM 706 C CA . ARG A 1 86 ? -1.160 -2.349 -11.363 1.00 92.75 86 ARG A CA 1
ATOM 707 C C . ARG A 1 86 ? -1.556 -3.526 -10.472 1.00 92.75 86 ARG A C 1
ATOM 709 O O . ARG A 1 86 ? -2.748 -3.751 -10.258 1.00 92.75 86 ARG A O 1
ATOM 716 N N . MET A 1 87 ? -0.587 -4.292 -9.975 1.00 93.38 87 MET A N 1
ATOM 717 C CA . MET A 1 87 ? -0.848 -5.420 -9.080 1.00 93.38 87 MET A CA 1
ATOM 718 C C . MET A 1 87 ? -1.262 -4.953 -7.684 1.00 93.38 87 MET A C 1
ATOM 720 O O . MET A 1 87 ? -2.210 -5.514 -7.142 1.00 93.38 87 MET A O 1
ATOM 724 N N . PHE A 1 88 ? -0.644 -3.907 -7.132 1.00 93.69 88 PHE A N 1
ATOM 725 C CA . PHE A 1 88 ? -1.098 -3.286 -5.886 1.00 93.69 88 PHE A CA 1
ATOM 726 C C . PHE A 1 88 ? -2.522 -2.763 -6.030 1.00 93.69 88 PHE A C 1
ATOM 728 O O . PHE A 1 88 ? -3.373 -3.110 -5.214 1.00 93.69 88 PHE A O 1
ATOM 735 N N . LYS A 1 89 ? -2.825 -2.046 -7.119 1.00 94.06 89 LYS A N 1
ATOM 736 C CA . LYS A 1 89 ? -4.194 -1.607 -7.400 1.00 94.06 89 LYS A CA 1
ATOM 737 C C . LYS A 1 89 ? -5.177 -2.779 -7.423 1.00 94.06 89 LYS A C 1
ATOM 739 O O . LYS A 1 89 ? -6.189 -2.759 -6.734 1.00 94.06 89 LYS A O 1
ATOM 744 N N . LYS A 1 90 ? -4.854 -3.844 -8.164 1.00 94.75 90 LYS A N 1
ATOM 745 C CA . LYS A 1 90 ? -5.682 -5.058 -8.222 1.00 94.75 90 LYS A CA 1
ATOM 746 C C . LYS A 1 90 ? -5.850 -5.714 -6.847 1.00 94.75 90 LYS A C 1
ATOM 748 O O . LYS A 1 90 ? -6.924 -6.247 -6.575 1.00 94.75 90 LYS A O 1
ATOM 753 N N . TYR A 1 91 ? -4.813 -5.701 -6.011 1.00 94.94 91 TYR A N 1
ATOM 754 C CA . TYR A 1 91 ? -4.876 -6.219 -4.650 1.00 94.94 91 TYR A CA 1
ATOM 755 C C . TYR A 1 91 ? -5.865 -5.419 -3.808 1.00 94.94 91 TYR A C 1
ATOM 757 O O . TYR A 1 91 ? -6.796 -6.001 -3.257 1.00 94.94 91 TYR A O 1
ATOM 765 N N . PHE A 1 92 ? -5.700 -4.098 -3.748 1.00 94.06 92 PHE A N 1
ATOM 766 C CA . PHE A 1 92 ? -6.565 -3.231 -2.954 1.00 94.06 92 PHE A CA 1
ATOM 767 C C . PHE A 1 92 ? -8.018 -3.243 -3.445 1.00 94.06 92 PHE A C 1
ATOM 769 O O . PHE A 1 92 ? -8.925 -3.271 -2.623 1.00 94.06 92 PHE A O 1
ATOM 776 N N . ASP A 1 93 ? -8.243 -3.348 -4.757 1.00 92.62 93 ASP A N 1
ATOM 777 C CA . ASP A 1 93 ? -9.592 -3.368 -5.335 1.00 92.62 93 ASP A CA 1
ATOM 778 C C . ASP A 1 93 ? -10.329 -4.715 -5.147 1.00 92.62 93 ASP A C 1
ATOM 780 O O . ASP A 1 93 ? -11.557 -4.753 -5.226 1.00 92.62 93 ASP A O 1
ATOM 784 N N . ARG A 1 94 ? -9.618 -5.849 -5.008 1.00 91.62 94 ARG A N 1
ATOM 785 C CA . ARG A 1 94 ? -10.238 -7.194 -5.133 1.00 91.62 94 ARG A CA 1
ATOM 786 C C . ARG A 1 94 ? -9.866 -8.217 -4.071 1.00 91.62 94 ARG A C 1
ATOM 788 O O . ARG A 1 94 ? -10.535 -9.244 -3.977 1.00 91.62 94 ARG A O 1
ATOM 795 N N . VAL A 1 95 ? -8.768 -8.010 -3.360 1.00 91.94 95 VAL A N 1
ATOM 796 C CA . VAL A 1 95 ? -8.214 -8.990 -2.418 1.00 91.94 95 VAL A CA 1
ATOM 797 C C . VAL A 1 95 ? -8.217 -8.443 -1.003 1.00 91.94 95 VAL A C 1
ATOM 799 O O . VAL A 1 95 ? -8.598 -9.164 -0.086 1.00 91.94 95 VAL A O 1
ATOM 802 N N . CYS A 1 96 ? -7.801 -7.190 -0.851 1.00 92.75 96 CYS A N 1
ATOM 803 C CA . CYS A 1 96 ? -7.679 -6.508 0.421 1.00 92.75 96 CYS A CA 1
ATOM 804 C C . CYS A 1 96 ? -8.989 -6.549 1.207 1.00 92.75 96 CYS A C 1
ATOM 806 O O . CYS A 1 96 ? -10.063 -6.263 0.679 1.00 92.75 96 CYS A O 1
ATOM 808 N N . THR A 1 97 ? -8.872 -6.892 2.482 1.00 92.88 97 THR A N 1
ATOM 809 C CA . THR A 1 97 ? -9.980 -6.893 3.440 1.00 92.88 97 THR A CA 1
ATOM 810 C C . THR A 1 97 ? -9.874 -5.781 4.472 1.00 92.88 97 THR A C 1
ATOM 812 O O . THR A 1 97 ? -10.821 -5.601 5.230 1.00 92.88 97 THR A O 1
ATOM 815 N N . PHE A 1 98 ? -8.780 -5.009 4.464 1.00 90.69 98 PHE A N 1
ATOM 816 C CA . PHE A 1 98 ? -8.656 -3.828 5.309 1.00 90.69 98 PHE A CA 1
ATOM 817 C C . PHE A 1 98 ? -9.764 -2.821 5.011 1.00 90.69 98 PHE A C 1
ATOM 819 O O . PHE A 1 98 ? -10.008 -2.452 3.861 1.00 90.69 98 PHE A O 1
ATOM 826 N N . THR A 1 99 ? -10.402 -2.357 6.073 1.00 88.19 99 THR A N 1
ATOM 827 C CA . THR A 1 99 ? -11.523 -1.418 6.054 1.00 88.19 99 THR A CA 1
ATOM 828 C C . THR A 1 99 ? -11.103 -0.005 5.666 1.00 88.19 99 THR A C 1
ATOM 830 O O . THR A 1 99 ? -11.880 0.717 5.039 1.00 88.19 99 THR A O 1
ATOM 833 N N . ARG A 1 100 ? -9.872 0.393 6.010 1.00 87.94 100 ARG A N 1
ATOM 834 C CA . ARG A 1 100 ? -9.339 1.727 5.730 1.00 87.94 100 ARG A CA 1
ATOM 835 C C . ARG A 1 100 ? -8.002 1.640 5.001 1.00 87.94 100 ARG A C 1
ATOM 837 O O . ARG A 1 100 ? -6.949 1.430 5.601 1.00 87.94 100 ARG A O 1
ATOM 844 N N . VAL A 1 101 ? -8.072 1.839 3.689 1.00 91.19 101 VAL A N 1
ATOM 845 C CA . VAL A 1 101 ? -6.915 1.975 2.805 1.00 91.19 101 VAL A CA 1
ATOM 846 C C . VAL A 1 101 ? -6.934 3.376 2.209 1.00 91.19 101 VAL A C 1
ATOM 848 O O . VAL A 1 101 ? -7.942 3.775 1.627 1.00 91.19 101 VAL A O 1
ATOM 851 N N . ILE A 1 102 ? -5.827 4.101 2.328 1.00 92.06 102 ILE A N 1
ATOM 852 C CA . ILE A 1 102 ? -5.629 5.392 1.670 1.00 92.06 102 ILE A CA 1
ATOM 853 C C . ILE A 1 102 ? -4.540 5.267 0.606 1.00 92.06 102 ILE A C 1
ATOM 855 O O . ILE A 1 102 ? -3.492 4.659 0.828 1.00 92.06 102 ILE A O 1
ATOM 859 N N . GLU A 1 103 ? -4.799 5.828 -0.569 1.00 93.19 103 GLU A N 1
ATOM 860 C CA . GLU A 1 103 ? -3.804 5.973 -1.629 1.00 93.19 103 GLU A CA 1
ATOM 861 C C . GLU A 1 103 ? -3.153 7.351 -1.487 1.00 93.19 103 GLU A C 1
ATOM 863 O O . GLU A 1 103 ? -3.844 8.368 -1.521 1.00 93.19 103 GLU A O 1
ATOM 868 N N . LEU A 1 104 ? -1.829 7.387 -1.327 1.00 92.38 104 LEU A N 1
ATOM 869 C CA . LEU A 1 104 ? -1.067 8.625 -1.171 1.00 92.38 104 LEU A CA 1
ATOM 870 C C . LEU A 1 104 ? -0.095 8.777 -2.340 1.00 92.38 104 LEU A C 1
ATOM 872 O O . LEU A 1 104 ? 0.901 8.059 -2.419 1.00 92.38 104 LEU A O 1
ATOM 876 N N . ALA A 1 105 ? -0.369 9.723 -3.239 1.00 91.00 105 ALA A N 1
ATOM 877 C CA . ALA A 1 105 ? 0.542 10.061 -4.328 1.00 91.00 105 ALA A CA 1
ATOM 878 C C . ALA A 1 105 ? 1.763 10.814 -3.777 1.00 91.00 105 ALA A C 1
ATOM 880 O O . ALA A 1 105 ? 1.628 11.908 -3.230 1.00 91.00 105 ALA A O 1
ATOM 881 N N . THR A 1 106 ? 2.959 10.240 -3.913 1.00 89.50 106 THR A N 1
ATOM 882 C CA . THR A 1 106 ? 4.171 10.754 -3.229 1.00 89.50 106 THR A CA 1
ATOM 883 C C . THR A 1 106 ? 5.123 11.551 -4.126 1.00 89.50 106 THR A C 1
ATOM 885 O O . THR A 1 106 ? 6.149 12.043 -3.669 1.00 89.50 106 THR A O 1
ATOM 888 N N . ASP A 1 107 ? 4.811 11.688 -5.412 1.00 83.00 107 ASP A N 1
ATOM 889 C CA . ASP A 1 107 ? 5.754 12.112 -6.464 1.00 83.00 107 ASP A CA 1
ATOM 890 C C . ASP A 1 107 ? 6.279 13.533 -6.260 1.00 83.00 107 ASP A C 1
ATOM 892 O O . ASP A 1 107 ? 7.423 13.843 -6.594 1.00 83.00 107 ASP A O 1
ATOM 896 N N . LYS A 1 108 ? 5.413 14.401 -5.730 1.00 83.12 108 LYS A N 1
ATOM 897 C CA . LYS A 1 108 ? 5.653 15.839 -5.548 1.00 83.12 108 LYS A CA 1
ATOM 898 C C . LYS A 1 108 ? 5.724 16.249 -4.080 1.00 83.12 108 LYS A C 1
ATOM 900 O O . LYS A 1 108 ? 5.758 17.442 -3.791 1.00 83.12 108 LYS A O 1
ATOM 905 N N . LEU A 1 109 ? 5.707 15.283 -3.168 1.00 85.44 109 LEU A N 1
ATOM 906 C CA . LEU A 1 109 ? 5.693 15.532 -1.735 1.00 85.44 109 LEU A CA 1
ATOM 907 C C . LEU A 1 109 ? 7.079 15.260 -1.150 1.00 85.44 109 LEU A C 1
ATOM 909 O O . LEU A 1 109 ? 7.772 14.325 -1.560 1.00 85.44 109 LEU A O 1
ATOM 913 N N . SER A 1 110 ? 7.488 16.083 -0.185 1.00 85.00 110 SER A N 1
ATOM 914 C CA . SER A 1 110 ? 8.632 15.747 0.659 1.00 85.00 110 SER A CA 1
ATOM 915 C C . SER A 1 110 ? 8.267 14.570 1.569 1.00 85.00 110 SER A C 1
ATOM 917 O O . SER A 1 110 ? 7.090 14.247 1.756 1.00 85.00 110 SER A O 1
ATOM 919 N N . VAL A 1 111 ? 9.281 13.925 2.148 1.00 82.06 111 VAL A N 1
ATOM 920 C CA . VAL A 1 111 ? 9.058 12.882 3.159 1.00 82.06 111 VAL A CA 1
ATOM 921 C C . VAL A 1 111 ? 8.261 13.449 4.335 1.00 82.06 111 VAL A C 1
ATOM 923 O O . VAL A 1 111 ? 7.271 12.838 4.719 1.00 82.06 111 VAL A O 1
ATOM 926 N N . ASP A 1 112 ? 8.632 14.632 4.829 1.00 81.06 112 ASP A N 1
ATOM 927 C CA . ASP A 1 112 ? 7.968 15.282 5.966 1.00 81.06 112 ASP A CA 1
ATOM 928 C C . ASP A 1 112 ? 6.485 15.537 5.679 1.00 81.06 112 ASP A C 1
ATOM 930 O O . ASP A 1 112 ? 5.631 15.130 6.460 1.00 81.06 112 ASP A O 1
ATOM 934 N N . THR A 1 113 ? 6.155 16.080 4.501 1.00 86.81 113 THR A N 1
ATOM 935 C CA . THR A 1 113 ? 4.757 16.303 4.102 1.00 86.81 113 THR A CA 1
ATOM 936 C C . THR A 1 113 ? 3.984 14.992 3.962 1.00 86.81 113 THR A C 1
ATOM 938 O O . THR A 1 113 ? 2.820 14.924 4.343 1.00 86.81 113 THR A O 1
ATOM 941 N N . CYS A 1 114 ? 4.606 13.924 3.444 1.00 88.00 114 CYS A N 1
ATOM 942 C CA . CYS A 1 114 ? 3.950 12.614 3.411 1.00 88.00 114 CYS A CA 1
ATOM 943 C C . CYS A 1 114 ? 3.636 12.115 4.824 1.00 88.00 114 CYS A C 1
ATOM 945 O O . CYS A 1 114 ? 2.565 11.560 5.049 1.00 88.00 114 CYS A O 1
ATOM 947 N N . VAL A 1 115 ? 4.566 12.285 5.766 1.00 84.62 115 VAL A N 1
ATOM 948 C CA . VAL A 1 115 ? 4.381 11.837 7.148 1.00 84.62 115 VAL A CA 1
ATOM 949 C C . VAL A 1 115 ? 3.313 12.662 7.864 1.00 84.62 115 VAL A C 1
ATOM 951 O O . VAL A 1 115 ? 2.479 12.072 8.544 1.00 84.62 115 VAL A O 1
ATOM 954 N N . GLU A 1 116 ? 3.285 13.982 7.676 1.00 85.81 116 GLU A N 1
ATOM 955 C CA . GLU A 1 116 ? 2.230 14.853 8.213 1.00 85.81 116 GLU A CA 1
ATOM 956 C C . GLU A 1 116 ? 0.838 14.383 7.771 1.00 85.81 116 GLU A C 1
ATOM 958 O O . GLU A 1 116 ? -0.013 14.144 8.624 1.00 85.81 116 GLU A O 1
ATOM 963 N N . ILE A 1 117 ? 0.646 14.118 6.472 1.00 89.31 117 ILE A N 1
ATOM 964 C CA . ILE A 1 117 ? -0.622 13.591 5.935 1.00 89.31 117 ILE A CA 1
ATOM 965 C C . ILE A 1 117 ? -0.989 12.247 6.582 1.00 89.31 117 ILE A C 1
ATOM 967 O O . ILE A 1 117 ? -2.139 12.020 6.946 1.00 89.31 117 ILE A O 1
ATOM 971 N N . ILE A 1 118 ? -0.019 11.339 6.739 1.00 87.50 118 ILE A N 1
ATOM 972 C CA . ILE A 1 118 ? -0.259 10.024 7.354 1.00 87.50 118 ILE A CA 1
ATOM 973 C C . ILE A 1 118 ? -0.685 10.165 8.820 1.00 87.50 118 ILE A C 1
ATOM 975 O O . ILE A 1 118 ? -1.552 9.422 9.276 1.00 87.50 118 ILE A O 1
ATOM 979 N N . ILE A 1 119 ? -0.082 11.097 9.561 1.00 84.69 119 ILE A N 1
ATOM 980 C CA . ILE A 1 119 ? -0.421 11.356 10.966 1.00 84.69 119 ILE A CA 1
ATOM 981 C C . ILE A 1 119 ? -1.808 11.981 11.088 1.00 84.69 119 ILE A C 1
ATOM 983 O O . ILE A 1 119 ? -2.552 11.603 11.989 1.00 84.69 119 ILE A O 1
ATOM 987 N N . GLU A 1 120 ? -2.163 12.912 10.206 1.00 86.06 120 GLU A N 1
ATOM 988 C CA . GLU A 1 120 ? -3.508 13.496 10.165 1.00 86.06 120 GLU A CA 1
ATOM 989 C C . GLU A 1 120 ? -4.569 12.419 9.905 1.00 86.06 120 GLU A C 1
ATOM 991 O O . GLU A 1 120 ? -5.504 12.286 10.690 1.00 86.06 120 GLU A O 1
ATOM 996 N N . GLU A 1 121 ? -4.366 11.556 8.907 1.00 87.88 121 GLU A N 1
ATOM 997 C CA . GLU A 1 121 ? -5.278 10.435 8.630 1.00 87.88 121 GLU A CA 1
ATOM 998 C C . GLU A 1 121 ? -5.357 9.431 9.790 1.00 87.88 121 GLU A C 1
ATOM 1000 O O . GLU A 1 121 ? -6.413 8.844 10.038 1.00 87.88 121 GLU A O 1
ATOM 1005 N N . LEU A 1 122 ? -4.254 9.222 10.518 1.00 82.38 122 L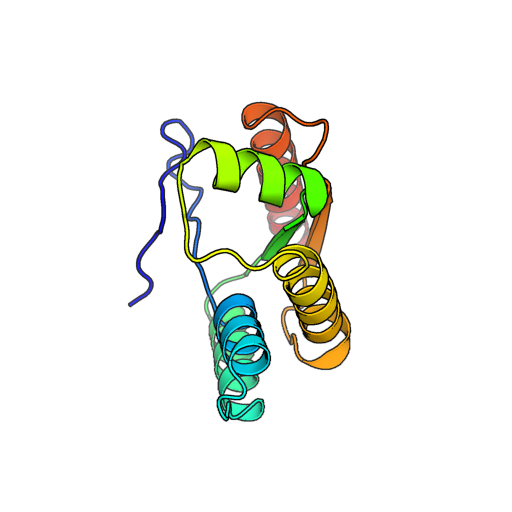EU A N 1
ATOM 1006 C CA . LEU A 1 122 ? -4.252 8.376 11.709 1.00 82.38 122 LEU A CA 1
ATOM 1007 C C . LEU A 1 122 ? -5.084 8.998 12.839 1.00 82.38 122 LEU A C 1
ATOM 1009 O O . LEU A 1 122 ? -5.874 8.288 13.457 1.00 82.38 122 LEU A O 1
ATOM 1013 N N . ARG A 1 123 ? -4.952 10.309 13.075 1.00 82.25 123 ARG A N 1
ATOM 1014 C CA . ARG A 1 123 ? -5.743 11.040 14.081 1.00 82.25 123 ARG A CA 1
ATOM 1015 C C . ARG A 1 123 ? -7.231 11.003 13.758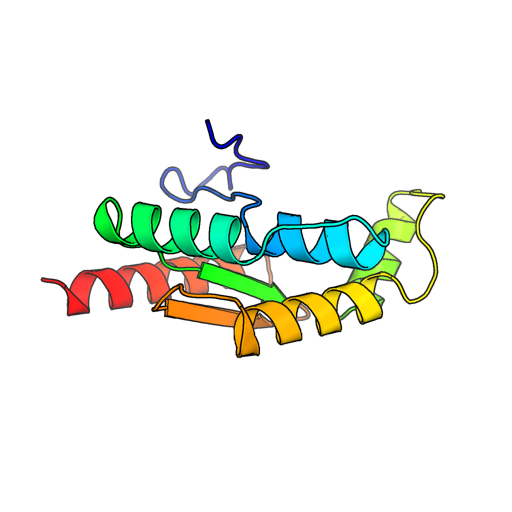 1.00 82.25 123 ARG A C 1
ATOM 1017 O O . ARG A 1 123 ? -8.017 10.615 14.617 1.00 82.25 123 ARG A O 1
ATOM 1024 N N . ASP A 1 124 ? -7.605 11.309 12.517 1.00 82.94 124 ASP A N 1
ATOM 1025 C CA . ASP A 1 124 ? -8.998 11.248 12.059 1.00 82.94 124 ASP A CA 1
ATOM 1026 C C . ASP A 1 124 ? -9.587 9.843 12.262 1.00 82.94 124 ASP A C 1
ATOM 1028 O O . ASP A 1 124 ? -10.735 9.671 12.683 1.00 82.94 124 ASP A O 1
ATOM 1032 N N . TYR A 1 125 ? -8.786 8.810 11.994 1.00 79.81 125 TYR A N 1
ATOM 1033 C CA . TYR A 1 125 ? -9.190 7.424 12.185 1.00 79.81 125 TYR A CA 1
ATOM 1034 C C . TYR A 1 125 ? -9.381 7.043 13.665 1.00 79.81 125 TYR A C 1
ATOM 1036 O O . TYR A 1 125 ? -10.276 6.251 13.980 1.00 79.81 125 TYR A O 1
ATOM 1044 N N . GLU A 1 126 ? -8.579 7.596 14.576 1.00 77.88 126 GLU A N 1
ATOM 1045 C CA . GLU A 1 126 ? -8.717 7.396 16.025 1.00 77.88 126 GLU A CA 1
ATOM 1046 C C . GLU A 1 126 ? -9.910 8.167 16.619 1.00 77.88 126 GLU A C 1
ATOM 1048 O O . GLU A 1 126 ? -10.635 7.620 17.459 1.00 77.88 126 GLU A O 1
ATOM 1053 N N . GLU A 1 127 ? -10.175 9.393 16.156 1.00 74.12 127 GLU A N 1
ATOM 1054 C CA . GLU A 1 127 ? -11.293 10.227 16.626 1.00 74.12 127 GLU A CA 1
ATOM 1055 C C . GLU A 1 127 ? -12.662 9.625 16.286 1.00 74.12 127 GLU A C 1
ATOM 1057 O O . GLU A 1 127 ? -13.548 9.608 17.135 1.00 74.12 127 GLU A O 1
ATOM 1062 N N . ILE A 1 128 ? -12.831 9.035 15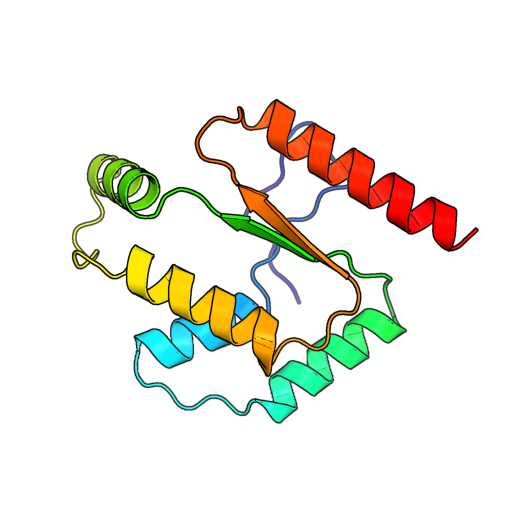.095 1.00 64.38 128 ILE A N 1
ATOM 1063 C CA . ILE A 1 128 ? -14.074 8.340 14.692 1.00 64.38 128 ILE A CA 1
ATOM 1064 C C . ILE A 1 128 ? -14.414 7.162 15.629 1.00 64.38 128 ILE A C 1
ATOM 1066 O O . ILE A 1 128 ? -15.553 6.687 15.661 1.00 64.38 128 ILE A O 1
ATOM 1070 N N . ARG A 1 129 ? -13.430 6.657 16.380 1.00 56.91 129 ARG A N 1
ATOM 1071 C CA . ARG A 1 129 ? -13.569 5.493 17.264 1.00 56.91 129 ARG A CA 1
ATOM 1072 C C . ARG A 1 129 ? -13.729 5.846 18.746 1.00 56.91 129 ARG A C 1
ATOM 1074 O O . ARG A 1 129 ? -13.938 4.915 19.529 1.00 56.91 129 ARG A O 1
ATOM 1081 N N . SER A 1 130 ? -13.600 7.122 19.113 1.00 52.75 130 SER A N 1
ATOM 1082 C CA . SER A 1 130 ? -13.719 7.63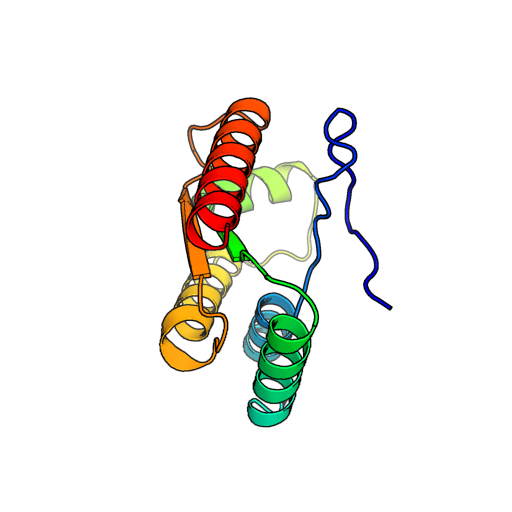6 20.489 1.00 52.75 130 SER A CA 1
ATOM 1083 C C . SER A 1 130 ? -15.135 8.123 20.788 1.00 52.75 130 SER A C 1
ATOM 1085 O O . SER A 1 130 ? -15.586 7.911 21.937 1.00 52.75 130 SER A O 1
#